Protein AF-A0A9E2YKX2-F1 (afdb_monomer_lite)

Structure (mmCIF, N/CA/C/O backbone):
data_AF-A0A9E2YKX2-F1
#
_entry.id   AF-A0A9E2YKX2-F1
#
loop_
_atom_site.group_PDB
_atom_site.id
_atom_site.type_symbol
_atom_site.label_atom_id
_atom_site.label_alt_id
_atom_site.label_comp_id
_atom_site.label_asym_id
_atom_site.label_entity_id
_atom_site.label_seq_id
_atom_site.pdbx_PDB_ins_code
_atom_site.Cartn_x
_atom_site.Cartn_y
_atom_site.Cartn_z
_atom_site.occupancy
_atom_site.B_iso_or_equiv
_atom_site.auth_seq_id
_atom_site.auth_comp_id
_atom_site.auth_asym_id
_atom_site.auth_atom_id
_atom_site.pdbx_PDB_model_num
ATOM 1 N N . VAL A 1 1 ? -10.586 -6.127 15.660 1.00 65.62 1 VAL A N 1
ATOM 2 C CA . VAL A 1 1 ? -10.194 -6.005 14.234 1.00 65.62 1 VAL A CA 1
ATOM 3 C C . VAL A 1 1 ? -9.680 -4.615 13.887 1.00 65.62 1 VAL A C 1
ATOM 5 O O . VAL A 1 1 ? -8.695 -4.530 13.178 1.00 65.62 1 VAL A O 1
ATOM 8 N N . GLU A 1 2 ? -10.254 -3.541 14.432 1.00 78.94 2 GLU A N 1
ATOM 9 C CA . GLU A 1 2 ? -9.797 -2.159 14.197 1.00 78.94 2 GLU A CA 1
ATOM 10 C C . GLU A 1 2 ? -8.300 -1.931 14.498 1.00 78.94 2 GLU A C 1
ATOM 12 O O . GLU A 1 2 ? -7.598 -1.319 13.696 1.00 78.94 2 GLU A O 1
ATOM 17 N N . PHE A 1 3 ? -7.761 -2.551 15.556 1.00 79.00 3 PHE A N 1
ATOM 18 C CA . PHE A 1 3 ? -6.318 -2.534 15.845 1.00 79.00 3 PHE A CA 1
ATOM 19 C C . PHE A 1 3 ? -5.456 -3.162 14.728 1.00 79.00 3 PHE A C 1
ATOM 21 O O . PHE A 1 3 ? -4.340 -2.722 14.485 1.00 79.00 3 PHE A O 1
ATOM 28 N N . MET A 1 4 ? -5.963 -4.156 13.988 1.00 84.56 4 MET A N 1
ATOM 29 C CA . MET A 1 4 ? -5.232 -4.741 12.852 1.00 84.56 4 MET A CA 1
ATOM 30 C C . MET A 1 4 ? -5.173 -3.795 11.647 1.00 84.56 4 MET A C 1
ATOM 32 O O . MET A 1 4 ? -4.384 -4.019 10.737 1.00 84.56 4 MET A O 1
ATOM 36 N N . LEU A 1 5 ? -5.992 -2.746 11.611 1.00 83.88 5 LEU A N 1
ATOM 37 C CA . LEU A 1 5 ? -5.982 -1.770 10.525 1.00 83.88 5 LEU A CA 1
ATOM 38 C C . LEU A 1 5 ? -5.180 -0.533 10.903 1.00 83.88 5 LEU A C 1
ATOM 40 O O . LEU A 1 5 ? -4.321 -0.122 10.129 1.00 83.88 5 LEU A O 1
ATOM 44 N N . LEU A 1 6 ? -5.442 0.028 12.086 1.00 81.88 6 LEU A N 1
ATOM 45 C CA . LEU A 1 6 ? -5.006 1.380 12.444 1.00 81.88 6 LEU A CA 1
ATOM 46 C C . LEU A 1 6 ? -3.858 1.445 13.458 1.00 81.88 6 LEU A C 1
ATOM 48 O O . LEU A 1 6 ? -3.247 2.503 13.603 1.00 81.88 6 LEU A O 1
ATOM 52 N N . ASP A 1 7 ? -3.553 0.362 14.179 1.00 83.94 7 ASP A N 1
ATOM 53 C CA . ASP A 1 7 ? -2.548 0.417 15.245 1.00 83.94 7 ASP A CA 1
ATOM 54 C C . ASP A 1 7 ? -1.150 0.687 14.668 1.00 83.94 7 ASP A C 1
ATOM 56 O O . ASP A 1 7 ? -0.588 -0.124 13.937 1.00 83.94 7 ASP A O 1
ATOM 60 N N . ARG A 1 8 ? -0.565 1.839 15.003 1.00 81.31 8 ARG A N 1
ATOM 61 C CA . ARG A 1 8 ? 0.735 2.281 14.469 1.00 81.31 8 ARG A CA 1
ATOM 62 C C . ARG A 1 8 ? 1.919 1.505 15.053 1.00 81.31 8 ARG A C 1
ATOM 64 O O . ARG A 1 8 ? 3.003 1.553 14.479 1.00 81.31 8 ARG A O 1
ATOM 71 N N . LEU A 1 9 ? 1.734 0.854 16.199 1.00 82.12 9 LEU A N 1
ATOM 72 C CA . LEU A 1 9 ? 2.773 0.143 16.945 1.00 82.12 9 LEU A CA 1
ATOM 73 C C . LEU A 1 9 ? 2.683 -1.371 16.757 1.00 82.12 9 LEU A C 1
ATOM 75 O O . LEU A 1 9 ? 3.651 -2.077 17.033 1.00 82.12 9 LEU A O 1
ATOM 79 N N . PHE A 1 10 ? 1.552 -1.878 16.266 1.00 85.69 10 PHE A N 1
ATOM 80 C CA . PHE A 1 10 ? 1.392 -3.291 15.962 1.00 85.69 10 PHE A CA 1
ATOM 81 C C . PHE A 1 10 ? 2.045 -3.640 14.609 1.00 85.69 10 PHE A C 1
ATOM 83 O O . PHE A 1 10 ? 1.530 -3.235 13.567 1.00 85.69 10 PHE A O 1
ATOM 90 N N . PRO A 1 11 ? 3.120 -4.456 14.567 1.00 81.31 11 PRO A N 1
ATOM 91 C CA . PRO A 1 11 ? 3.912 -4.690 13.348 1.00 81.31 11 PRO A CA 1
ATOM 92 C C . PRO A 1 11 ? 3.162 -5.394 12.209 1.00 81.31 11 PRO A C 1
ATOM 94 O O . PRO A 1 11 ? 3.670 -5.507 11.099 1.00 81.31 11 PRO A O 1
ATOM 97 N N . ARG A 1 12 ? 1.967 -5.921 12.494 1.00 85.31 12 ARG A N 1
ATOM 98 C CA . ARG A 1 12 ? 1.097 -6.593 11.522 1.00 85.31 12 ARG A CA 1
ATOM 99 C C . ARG A 1 12 ? -0.140 -5.776 11.172 1.00 85.31 12 ARG A C 1
ATOM 101 O O . ARG A 1 12 ? -1.048 -6.313 10.543 1.00 85.31 12 ARG A O 1
ATOM 108 N N . SER A 1 13 ? -0.213 -4.518 11.606 1.00 91.69 13 SER A N 1
ATOM 109 C CA . SER A 1 13 ? -1.302 -3.663 11.168 1.00 91.69 13 SER A CA 1
ATOM 110 C C . SER A 1 13 ? -1.115 -3.250 9.710 1.00 91.69 13 SER A C 1
ATOM 112 O O . SER A 1 13 ? 0.009 -3.161 9.196 1.00 91.69 13 SER A O 1
ATOM 114 N N . VAL A 1 14 ? -2.228 -2.973 9.037 1.00 90.69 14 VAL A N 1
ATOM 115 C CA . VAL A 1 14 ? -2.203 -2.419 7.681 1.00 90.69 14 VAL A CA 1
ATOM 116 C C . VAL A 1 14 ? -1.478 -1.076 7.667 1.00 90.69 14 VAL A C 1
ATOM 118 O O . VAL A 1 14 ? -0.610 -0.863 6.824 1.00 90.69 14 VAL A O 1
ATOM 121 N N . PHE A 1 15 ? -1.773 -0.195 8.626 1.00 91.56 15 PHE A N 1
ATOM 122 C CA . PHE A 1 15 ? -1.123 1.108 8.724 1.00 91.56 15 PHE A CA 1
ATOM 123 C C . PHE A 1 15 ? 0.401 0.994 8.864 1.00 91.56 15 PHE A C 1
ATOM 125 O O . PHE A 1 15 ? 1.142 1.690 8.167 1.00 91.56 15 PHE A O 1
ATOM 132 N N . TYR A 1 16 ? 0.879 0.094 9.731 1.00 91.31 16 TYR A N 1
ATOM 133 C CA . TYR A 1 16 ? 2.309 -0.169 9.892 1.00 91.31 16 TYR A CA 1
ATOM 134 C C . TYR A 1 16 ? 2.926 -0.684 8.586 1.00 91.31 16 TYR A C 1
ATOM 136 O O . TYR A 1 16 ? 3.972 -0.201 8.158 1.00 91.31 16 TYR A O 1
ATOM 144 N N . SER A 1 17 ? 2.248 -1.619 7.918 1.00 92.88 17 SER A N 1
ATOM 145 C CA . SER A 1 17 ? 2.718 -2.209 6.660 1.00 92.88 17 SER A CA 1
ATOM 146 C C . SER A 1 17 ? 2.830 -1.171 5.538 1.00 92.88 17 SER A C 1
ATOM 148 O O . SER A 1 17 ? 3.816 -1.172 4.805 1.00 92.88 17 SER A O 1
ATOM 150 N N . LEU A 1 18 ? 1.871 -0.242 5.435 1.00 93.62 18 LEU A N 1
ATOM 151 C CA . LEU A 1 18 ? 1.923 0.866 4.474 1.00 93.62 18 LEU A CA 1
ATOM 152 C C . LEU A 1 18 ? 3.096 1.809 4.755 1.00 93.62 18 LEU A C 1
ATOM 154 O O . LEU A 1 18 ? 3.838 2.147 3.838 1.00 93.62 18 LEU A O 1
ATOM 158 N N . ARG A 1 19 ? 3.318 2.175 6.024 1.00 93.38 19 ARG A N 1
ATOM 159 C CA . ARG A 1 19 ? 4.475 2.990 6.438 1.00 93.38 19 ARG A CA 1
ATOM 160 C C . ARG A 1 19 ? 5.802 2.316 6.100 1.00 93.38 19 ARG A C 1
ATOM 162 O O . ARG A 1 19 ? 6.734 2.981 5.653 1.00 93.38 19 ARG A O 1
ATOM 169 N N . LEU A 1 20 ? 5.892 1.006 6.320 1.00 93.94 20 LEU A N 1
ATOM 170 C CA . LEU A 1 20 ? 7.082 0.231 5.987 1.00 93.94 20 LEU A CA 1
ATOM 171 C C . LEU A 1 20 ? 7.306 0.177 4.469 1.00 93.94 20 LEU A C 1
ATOM 173 O O . LEU A 1 20 ? 8.437 0.333 4.017 1.00 93.94 20 LEU A O 1
ATOM 177 N N . ALA A 1 21 ? 6.242 0.010 3.680 1.00 93.81 21 ALA A N 1
ATOM 178 C CA . ALA A 1 21 ? 6.321 0.040 2.223 1.00 93.81 21 ALA A CA 1
ATOM 179 C C . ALA A 1 21 ? 6.786 1.408 1.693 1.00 93.81 21 ALA A C 1
ATOM 181 O O . ALA A 1 21 ? 7.679 1.451 0.850 1.00 93.81 21 ALA A O 1
ATOM 182 N N . GLU A 1 22 ? 6.244 2.515 2.220 1.00 92.94 22 GLU A N 1
ATOM 183 C CA . GLU A 1 22 ? 6.700 3.876 1.893 1.00 92.94 22 GLU A CA 1
ATOM 184 C C . GLU A 1 22 ? 8.196 4.049 2.186 1.00 92.94 22 GLU A C 1
ATOM 186 O O . GLU A 1 22 ? 8.934 4.559 1.345 1.00 92.94 22 GLU A O 1
ATOM 191 N N . HIS A 1 23 ? 8.653 3.597 3.359 1.00 93.25 23 HIS A N 1
ATOM 192 C CA . HIS A 1 23 ? 10.059 3.690 3.748 1.00 93.25 23 HIS A CA 1
ATOM 193 C C . HIS A 1 23 ? 10.969 2.879 2.820 1.00 93.25 23 HIS A C 1
ATOM 195 O O . HIS A 1 23 ? 11.952 3.408 2.308 1.00 93.25 23 HIS A O 1
ATOM 201 N N . ASN A 1 24 ? 10.617 1.622 2.543 1.00 91.25 24 ASN A N 1
ATOM 202 C CA . ASN A 1 24 ? 11.388 0.769 1.639 1.00 91.25 24 ASN A CA 1
ATOM 203 C C . ASN A 1 24 ? 11.465 1.359 0.225 1.00 91.25 24 ASN A C 1
ATOM 205 O O . ASN A 1 24 ? 12.494 1.246 -0.442 1.00 91.25 24 ASN A O 1
ATOM 209 N N . LEU A 1 25 ? 10.382 1.990 -0.235 1.00 89.38 25 LEU A N 1
ATOM 210 C CA . LEU A 1 25 ? 10.350 2.644 -1.535 1.00 89.38 25 LEU A CA 1
ATOM 211 C C . LEU A 1 25 ? 11.228 3.900 -1.566 1.00 89.38 25 LEU A C 1
ATOM 213 O O . LEU A 1 25 ? 11.939 4.114 -2.544 1.00 89.38 25 LEU A O 1
ATOM 217 N N . ASP A 1 26 ? 11.224 4.704 -0.502 1.00 88.88 26 ASP A N 1
ATOM 218 C CA . ASP A 1 26 ? 12.119 5.859 -0.364 1.00 88.88 26 ASP A CA 1
ATOM 219 C C . ASP A 1 26 ? 13.598 5.436 -0.387 1.00 88.88 26 ASP A C 1
ATOM 221 O O . ASP A 1 26 ? 14.396 5.995 -1.141 1.00 88.88 26 ASP A O 1
ATOM 225 N N . GLU A 1 27 ? 13.955 4.376 0.343 1.00 88.94 27 GLU A N 1
ATOM 226 C CA . GLU A 1 27 ? 15.306 3.799 0.317 1.00 88.94 27 GLU A CA 1
ATOM 227 C C . GLU A 1 27 ? 15.695 3.303 -1.086 1.00 88.94 27 GLU A C 1
ATOM 229 O O . GLU A 1 27 ? 16.812 3.542 -1.558 1.00 88.94 27 GLU A O 1
ATOM 234 N N . LEU A 1 28 ? 14.761 2.668 -1.803 1.00 84.19 28 LEU A N 1
ATOM 235 C CA . LEU A 1 28 ? 14.975 2.208 -3.177 1.00 84.19 28 LEU A CA 1
ATOM 236 C C . LEU A 1 28 ? 15.229 3.373 -4.151 1.00 84.19 28 LEU A C 1
ATOM 238 O O . LEU A 1 28 ? 16.036 3.232 -5.076 1.00 84.19 28 LEU A O 1
ATOM 242 N N . VAL A 1 29 ? 14.565 4.517 -3.953 1.00 80.19 29 VAL A N 1
ATOM 243 C CA . VAL A 1 29 ? 14.766 5.739 -4.752 1.00 80.19 29 VAL A CA 1
ATOM 244 C C . VAL A 1 29 ? 16.125 6.359 -4.476 1.00 80.19 29 VAL A C 1
ATOM 246 O O . VAL A 1 29 ? 16.849 6.671 -5.419 1.00 80.19 29 VAL A O 1
ATOM 249 N N . ARG A 1 30 ? 16.494 6.522 -3.200 1.00 75.62 30 ARG A N 1
ATOM 250 C CA . ARG A 1 30 ? 17.751 7.178 -2.799 1.00 75.62 30 ARG A CA 1
ATOM 251 C C . ARG A 1 30 ? 18.986 6.494 -3.384 1.00 75.62 30 ARG A C 1
ATOM 253 O O . ARG A 1 30 ? 19.977 7.162 -3.667 1.00 75.62 30 ARG A O 1
ATOM 260 N N . ASN A 1 31 ? 18.923 5.180 -3.589 1.00 67.50 31 ASN A N 1
ATOM 261 C CA . ASN A 1 31 ? 20.064 4.366 -4.003 1.00 67.50 31 ASN A CA 1
ATOM 262 C C . ASN A 1 31 ? 20.299 4.310 -5.531 1.00 67.50 31 ASN A C 1
ATOM 264 O O . ASN A 1 31 ? 21.289 3.732 -5.982 1.00 67.50 31 ASN A O 1
ATOM 268 N N . ARG A 1 32 ? 19.418 4.887 -6.365 1.00 62.28 32 ARG A N 1
ATOM 269 C CA . ARG A 1 32 ? 19.596 4.924 -7.831 1.00 62.28 32 ARG A CA 1
ATOM 270 C C . ARG A 1 32 ? 19.282 6.298 -8.417 1.00 62.28 32 ARG A C 1
ATOM 272 O O . ARG A 1 32 ? 18.360 6.974 -7.986 1.00 62.28 32 ARG A O 1
ATOM 279 N N . GLN A 1 33 ? 19.950 6.640 -9.522 1.00 58.59 33 GLN A N 1
ATOM 280 C CA . GLN A 1 33 ? 19.544 7.702 -10.463 1.00 58.59 33 GLN A CA 1
ATOM 281 C C . GLN A 1 33 ? 18.249 7.302 -11.214 1.00 58.59 33 GLN A C 1
ATOM 283 O O . GLN A 1 33 ? 18.205 7.241 -12.442 1.00 58.59 33 GLN A O 1
ATOM 288 N N . SER A 1 34 ? 17.219 6.890 -10.472 1.00 55.47 34 SER A N 1
ATOM 289 C CA . SER A 1 34 ? 16.019 6.237 -10.986 1.00 55.47 34 SER A CA 1
ATOM 290 C C . SER A 1 34 ? 15.155 7.237 -11.752 1.00 55.47 34 SER A C 1
ATOM 292 O O . SER A 1 34 ? 14.933 8.359 -11.298 1.00 55.47 34 SER A O 1
ATOM 294 N N . ARG A 1 35 ? 14.671 6.839 -12.935 1.00 58.94 35 ARG A N 1
ATOM 295 C CA . ARG A 1 35 ? 13.772 7.659 -13.759 1.00 58.94 35 ARG A CA 1
ATOM 296 C C . ARG A 1 35 ? 12.530 8.030 -12.940 1.00 58.94 35 ARG A C 1
ATOM 298 O O . ARG A 1 35 ? 11.790 7.163 -12.496 1.00 58.94 35 ARG A O 1
ATOM 305 N N . ILE A 1 36 ? 12.318 9.331 -12.783 1.00 60.94 36 ILE A N 1
ATOM 306 C CA . ILE A 1 36 ? 11.476 9.976 -11.761 1.00 60.94 36 ILE A CA 1
ATOM 307 C C . ILE A 1 36 ? 9.969 9.630 -11.865 1.00 60.94 36 ILE A C 1
ATOM 309 O O . ILE A 1 36 ? 9.229 9.838 -10.913 1.00 60.94 36 ILE A O 1
ATOM 313 N N . GLY A 1 37 ? 9.493 9.070 -12.984 1.00 64.06 37 GLY A N 1
ATOM 314 C CA . GLY A 1 37 ? 8.055 8.946 -13.277 1.00 64.06 37 GLY A CA 1
ATOM 315 C C . GLY A 1 37 ? 7.291 7.868 -12.493 1.00 64.06 37 GLY A C 1
ATOM 316 O O . GLY A 1 37 ? 6.367 8.187 -11.754 1.00 64.06 37 GLY A O 1
ATOM 317 N N . ALA A 1 38 ? 7.644 6.588 -12.658 1.00 66.38 38 ALA A N 1
ATOM 318 C CA . ALA A 1 38 ? 6.853 5.480 -12.101 1.00 66.38 38 ALA A CA 1
ATOM 319 C C . ALA A 1 38 ? 7.025 5.316 -10.580 1.00 66.38 38 ALA A C 1
ATOM 321 O O . ALA A 1 38 ? 6.082 4.931 -9.889 1.00 66.38 38 ALA A O 1
ATOM 322 N N . THR A 1 39 ? 8.187 5.685 -10.027 1.00 74.44 39 THR A N 1
ATOM 323 C CA . THR A 1 39 ? 8.374 5.635 -8.571 1.00 74.44 39 THR A CA 1
ATOM 324 C C . THR A 1 39 ? 7.566 6.707 -7.858 1.00 74.44 39 THR A C 1
ATOM 326 O O . THR A 1 39 ? 7.028 6.443 -6.785 1.00 74.44 39 THR A O 1
ATOM 329 N N . ALA A 1 40 ? 7.437 7.891 -8.466 1.00 82.38 40 ALA A N 1
ATOM 330 C CA . ALA A 1 40 ? 6.588 8.948 -7.933 1.00 82.38 40 ALA A CA 1
ATOM 331 C C . ALA A 1 40 ? 5.122 8.498 -7.862 1.00 82.38 40 ALA A C 1
ATOM 333 O O . ALA A 1 40 ? 4.438 8.810 -6.891 1.00 82.38 40 ALA A O 1
ATOM 334 N N . GLU A 1 41 ? 4.659 7.707 -8.835 1.00 88.56 41 GLU A N 1
ATOM 335 C CA . GLU A 1 41 ? 3.304 7.153 -8.821 1.00 88.56 41 GLU A CA 1
ATOM 336 C C . GLU A 1 41 ? 3.110 6.117 -7.707 1.00 88.56 41 GLU A C 1
ATOM 338 O O . GLU A 1 41 ? 2.167 6.227 -6.925 1.00 88.56 41 GLU A O 1
ATOM 343 N N . ALA A 1 42 ? 4.037 5.167 -7.550 1.00 91.56 42 ALA A N 1
ATOM 344 C CA . ALA A 1 42 ? 3.984 4.202 -6.449 1.00 91.56 42 ALA A CA 1
ATOM 345 C C . ALA A 1 42 ? 4.013 4.892 -5.066 1.00 91.56 42 ALA A C 1
ATOM 347 O O . ALA A 1 42 ? 3.248 4.525 -4.173 1.00 91.56 42 ALA A O 1
ATOM 348 N N . GLN A 1 43 ? 4.838 5.933 -4.895 1.00 91.44 43 GLN A N 1
ATOM 349 C CA . GLN A 1 43 ? 4.870 6.747 -3.673 1.00 91.44 43 GLN A CA 1
ATOM 350 C C . GLN A 1 43 ? 3.545 7.483 -3.441 1.00 91.44 43 GLN A C 1
ATOM 352 O O . GLN A 1 43 ? 3.034 7.496 -2.320 1.00 91.44 43 GLN A O 1
ATOM 357 N N . ARG A 1 44 ? 2.965 8.069 -4.496 1.00 92.38 44 ARG A N 1
ATOM 358 C CA . ARG A 1 44 ? 1.679 8.773 -4.435 1.00 92.38 44 ARG A CA 1
ATOM 359 C C . ARG A 1 44 ? 0.550 7.839 -3.996 1.00 92.38 44 ARG A C 1
ATOM 361 O O . ARG A 1 44 ? -0.224 8.206 -3.115 1.00 92.38 44 ARG A O 1
ATOM 368 N N . LEU A 1 45 ? 0.477 6.643 -4.579 1.00 94.81 45 LEU A N 1
ATOM 369 C CA . LEU A 1 45 ? -0.536 5.632 -4.263 1.00 94.81 45 LEU A CA 1
ATOM 370 C C . LEU A 1 45 ? -0.434 5.151 -2.807 1.00 94.81 45 LEU A C 1
ATOM 372 O O . LEU A 1 45 ? -1.443 5.098 -2.104 1.00 94.81 45 LEU A O 1
ATOM 376 N N . LEU A 1 46 ? 0.781 4.864 -2.325 1.00 94.81 46 LEU A N 1
ATOM 377 C CA . LEU A 1 46 ? 1.003 4.469 -0.929 1.00 94.81 46 LEU A CA 1
ATOM 378 C C . LEU A 1 46 ? 0.635 5.589 0.053 1.00 94.81 46 LEU A C 1
ATOM 380 O O . LEU A 1 46 ? -0.055 5.333 1.044 1.00 94.81 46 LEU A O 1
ATOM 384 N N . GLY A 1 47 ? 1.031 6.829 -0.249 1.00 94.38 47 GLY A N 1
ATOM 385 C CA . GLY A 1 47 ? 0.693 7.995 0.564 1.00 94.38 47 GLY A CA 1
ATOM 386 C C . GLY A 1 47 ? -0.814 8.236 0.639 1.00 94.38 47 GLY A C 1
ATOM 387 O O . GLY A 1 47 ? -1.340 8.491 1.723 1.00 94.38 47 GLY A O 1
ATOM 388 N N . GLN A 1 48 ? -1.518 8.081 -0.487 1.00 94.00 48 GLN A N 1
ATOM 389 C CA . GLN A 1 48 ? -2.974 8.172 -0.542 1.00 94.00 48 GLN A CA 1
ATOM 390 C C . GLN A 1 48 ? -3.634 7.112 0.350 1.00 94.00 48 GLN A C 1
ATOM 392 O O . GLN A 1 48 ? -4.408 7.475 1.234 1.00 94.00 48 GLN A O 1
ATOM 397 N N . ALA A 1 49 ? -3.295 5.828 0.188 1.00 93.62 49 ALA A N 1
ATOM 398 C CA . ALA A 1 49 ? -3.888 4.755 0.994 1.00 93.62 49 ALA A CA 1
ATOM 399 C C . ALA A 1 49 ? -3.611 4.921 2.496 1.00 93.62 49 ALA A C 1
ATOM 401 O O . ALA A 1 49 ? -4.487 4.686 3.332 1.00 93.62 49 ALA A O 1
ATOM 402 N N . ARG A 1 50 ? -2.406 5.373 2.861 1.00 92.94 50 ARG A N 1
ATOM 403 C CA . ARG A 1 50 ? -2.068 5.666 4.256 1.00 92.94 50 ARG A CA 1
ATOM 404 C C . ARG A 1 50 ? -2.910 6.813 4.806 1.00 92.94 50 ARG A C 1
ATOM 406 O O . ARG A 1 50 ? -3.435 6.690 5.910 1.00 92.94 50 ARG A O 1
ATOM 413 N N . SER A 1 51 ? -3.033 7.912 4.064 1.00 92.81 51 SER A N 1
ATOM 414 C CA . SER A 1 51 ? -3.855 9.057 4.462 1.00 92.81 51 SER A CA 1
ATOM 415 C C . SER A 1 51 ? -5.330 8.675 4.586 1.00 92.81 51 SER A C 1
ATOM 417 O O . SER A 1 51 ? -5.967 9.028 5.574 1.00 92.81 51 SER A O 1
ATOM 419 N N . GLU A 1 52 ? -5.866 7.896 3.647 1.00 89.69 52 GLU A N 1
ATOM 420 C CA . GLU A 1 52 ? -7.246 7.408 3.706 1.00 89.69 52 GLU A CA 1
ATOM 421 C C . GLU A 1 52 ? -7.526 6.587 4.967 1.00 89.69 52 GLU A C 1
ATOM 423 O O . GLU A 1 52 ? -8.624 6.691 5.509 1.00 89.69 52 GLU A O 1
ATOM 428 N N . LEU A 1 53 ? -6.550 5.807 5.449 1.00 88.25 53 LEU A N 1
ATOM 429 C CA . LEU A 1 53 ? -6.648 5.077 6.716 1.00 88.25 53 LEU A CA 1
ATOM 430 C C . LEU A 1 53 ? -6.410 5.962 7.948 1.00 88.25 53 LEU A C 1
ATOM 432 O O . LEU A 1 53 ? -7.059 5.757 8.968 1.00 88.25 53 LEU A O 1
ATOM 436 N N . GLU A 1 54 ? -5.508 6.945 7.872 1.00 88.38 54 GLU A N 1
ATOM 437 C CA . GLU A 1 54 ? -5.199 7.856 8.985 1.00 88.38 54 GLU A CA 1
ATOM 438 C C . GLU A 1 54 ? -6.389 8.742 9.368 1.00 88.38 54 GLU A C 1
ATOM 440 O O . GLU A 1 54 ? -6.592 9.026 10.546 1.00 88.38 54 GLU A O 1
ATOM 445 N N . PHE A 1 55 ? -7.177 9.165 8.377 1.00 87.31 55 PHE A N 1
ATOM 446 C CA . PHE A 1 55 ? -8.279 10.114 8.556 1.00 87.31 55 PHE A CA 1
ATOM 447 C C . PHE A 1 55 ? -9.665 9.453 8.622 1.00 87.31 55 PHE A C 1
ATOM 449 O O . PHE A 1 55 ? -10.685 10.127 8.459 1.00 87.31 55 PHE A O 1
ATOM 456 N N . VAL A 1 56 ? -9.739 8.141 8.874 1.00 83.50 56 VAL A N 1
ATOM 457 C CA . VAL A 1 56 ? -11.032 7.474 9.084 1.00 83.50 56 VAL A CA 1
ATOM 458 C C . VAL A 1 56 ? -11.634 7.898 10.418 1.00 83.50 56 VAL A C 1
ATOM 460 O O . VAL A 1 56 ? -10.980 7.834 11.457 1.00 83.50 56 VAL A O 1
ATOM 463 N N . GLN A 1 57 ? -12.907 8.297 10.398 1.00 80.88 57 GLN A N 1
ATOM 464 C CA . GLN A 1 57 ? -13.634 8.591 11.629 1.00 80.88 57 GLN A CA 1
ATOM 465 C C . GLN A 1 57 ? -13.818 7.316 12.472 1.00 80.88 57 GLN A C 1
ATOM 467 O O . GLN A 1 57 ? -14.213 6.279 11.922 1.00 80.88 57 GLN A O 1
ATOM 472 N N . PRO A 1 58 ? -13.588 7.383 13.797 1.00 70.81 58 PRO A N 1
ATOM 473 C CA . PRO A 1 58 ? -13.870 6.275 14.706 1.00 70.81 58 PRO A CA 1
ATOM 474 C C . PRO A 1 58 ? -15.315 5.780 14.541 1.00 70.81 58 PRO A C 1
ATOM 476 O O . PRO A 1 58 ? -16.236 6.586 14.436 1.00 70.81 58 PRO A O 1
ATOM 479 N N . GLY A 1 59 ? -15.518 4.461 14.486 1.00 75.44 59 GLY A N 1
ATOM 480 C CA . GLY A 1 59 ? -16.839 3.838 14.290 1.00 75.44 59 GLY A CA 1
ATOM 481 C C . GLY A 1 59 ? -17.249 3.617 12.826 1.00 75.44 59 GLY A C 1
ATOM 482 O O . GLY A 1 59 ? -17.858 2.599 12.519 1.00 75.44 59 GLY A O 1
ATOM 483 N N . VAL A 1 60 ? -16.816 4.472 11.893 1.00 79.56 60 VAL A N 1
ATOM 484 C CA . VAL A 1 60 ? -17.139 4.342 10.452 1.00 79.56 60 VAL A CA 1
ATOM 485 C C . VAL A 1 60 ? -16.284 3.271 9.761 1.00 79.56 60 VAL A C 1
ATOM 487 O O . VAL A 1 60 ? -16.657 2.715 8.723 1.00 79.56 60 VAL A O 1
ATOM 490 N N . LEU A 1 61 ? -15.112 2.962 10.326 1.00 79.94 61 LEU A N 1
ATOM 491 C CA . LEU A 1 61 ? -14.169 2.004 9.748 1.00 79.94 61 LEU A CA 1
ATOM 492 C C . LEU A 1 61 ? -14.786 0.612 9.580 1.00 79.94 61 LEU A C 1
ATOM 494 O O . LEU A 1 61 ? -14.594 -0.014 8.542 1.00 79.94 61 LEU A O 1
ATOM 498 N N . LEU A 1 62 ? -15.516 0.135 10.592 1.00 81.94 62 LEU A N 1
ATOM 499 C CA . LEU A 1 62 ? -16.092 -1.211 10.589 1.00 81.94 62 LEU A CA 1
ATOM 500 C C . LEU A 1 62 ? -17.288 -1.316 9.641 1.00 81.94 62 LEU A C 1
ATOM 502 O O . LEU A 1 62 ? -17.425 -2.321 8.952 1.00 81.94 62 LEU A O 1
ATOM 506 N N . GLU A 1 63 ? -18.097 -0.261 9.550 1.00 85.00 63 GLU A N 1
ATOM 507 C CA . GLU A 1 63 ? -19.264 -0.193 8.660 1.00 85.00 63 GLU A CA 1
ATOM 508 C C . GLU A 1 63 ? -18.877 -0.209 7.174 1.00 85.00 63 GLU A C 1
ATOM 510 O O . GLU A 1 63 ? -19.628 -0.690 6.332 1.00 85.00 63 GLU A O 1
ATOM 515 N N . SER A 1 64 ? -17.6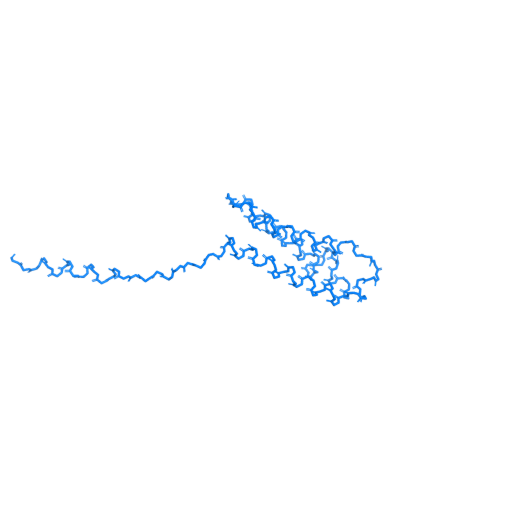82 0.293 6.849 1.00 84.94 64 SER A N 1
ATOM 516 C CA . SER A 1 64 ? -17.155 0.382 5.479 1.00 84.94 64 SER A CA 1
ATOM 517 C C . SER A 1 64 ? -15.946 -0.529 5.236 1.00 84.94 64 SER A C 1
ATOM 519 O O . SER A 1 64 ? -15.200 -0.339 4.272 1.00 84.94 64 SER A O 1
ATOM 521 N N . LEU A 1 65 ? -15.744 -1.524 6.105 1.00 86.25 65 LEU A N 1
ATOM 522 C CA . LEU A 1 65 ? -14.528 -2.333 6.150 1.00 86.25 65 LEU A CA 1
ATOM 523 C C . LEU A 1 65 ? -14.233 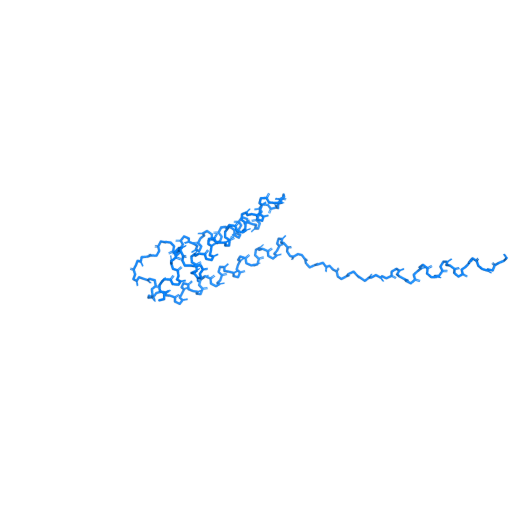-3.042 4.826 1.00 86.25 65 LEU A C 1
ATOM 525 O O . LEU A 1 65 ? -13.116 -2.958 4.319 1.00 86.25 65 LEU A O 1
ATOM 529 N N . GLU A 1 66 ? -15.225 -3.723 4.257 1.00 89.00 66 GLU A N 1
ATOM 530 C CA . GLU A 1 66 ? -15.055 -4.501 3.025 1.00 89.00 66 GLU A CA 1
ATOM 531 C C . GLU A 1 66 ? -14.632 -3.616 1.851 1.00 89.00 66 GLU A C 1
ATOM 533 O O . GLU A 1 66 ? -13.670 -3.926 1.150 1.00 89.00 66 GLU A O 1
ATOM 538 N N . LEU A 1 67 ? -15.294 -2.467 1.687 1.00 90.06 67 LEU A N 1
ATOM 539 C CA . LEU A 1 67 ? -14.972 -1.496 0.641 1.00 90.06 67 LEU A CA 1
ATOM 540 C C . LEU A 1 67 ? -13.549 -0.952 0.800 1.00 90.06 67 LEU A C 1
ATOM 542 O O . LEU A 1 67 ? -12.822 -0.809 -0.183 1.00 90.06 67 LEU A O 1
ATOM 546 N N . ARG A 1 68 ? -13.124 -0.688 2.038 1.00 87.69 68 ARG A N 1
ATOM 547 C CA . ARG A 1 68 ? -11.771 -0.203 2.335 1.00 87.69 68 ARG A CA 1
ATOM 548 C C . ARG A 1 68 ? -10.710 -1.260 2.069 1.00 87.69 68 ARG A C 1
ATOM 550 O O . ARG A 1 68 ? -9.679 -0.938 1.490 1.00 87.69 68 ARG A O 1
ATOM 557 N N . LEU A 1 69 ? -10.962 -2.512 2.450 1.00 89.62 69 LEU A N 1
ATOM 558 C CA . LEU A 1 69 ? -10.056 -3.622 2.157 1.00 89.62 69 LEU A CA 1
ATOM 559 C C . LEU A 1 69 ? -9.947 -3.872 0.650 1.00 89.62 69 LEU A C 1
ATOM 561 O O . LEU A 1 69 ? -8.842 -4.079 0.156 1.00 89.62 69 LEU A O 1
ATOM 565 N N . ALA A 1 70 ? -11.055 -3.790 -0.087 1.00 93.19 70 ALA A N 1
ATOM 566 C CA . ALA A 1 70 ? -11.045 -3.903 -1.542 1.00 93.19 70 ALA A CA 1
ATOM 567 C C . ALA A 1 70 ? -10.257 -2.756 -2.202 1.00 93.19 70 ALA A C 1
ATOM 569 O O . ALA A 1 70 ? -9.462 -3.000 -3.111 1.00 93.19 70 ALA A O 1
ATOM 570 N N . SER A 1 71 ? -10.430 -1.519 -1.720 1.00 91.88 71 SER A N 1
ATOM 571 C CA . SER A 1 71 ? -9.646 -0.363 -2.181 1.00 91.88 71 SER A CA 1
ATOM 572 C C . SER A 1 71 ? -8.154 -0.565 -1.916 1.00 91.88 71 SER A C 1
ATOM 574 O O . SER A 1 71 ? -7.340 -0.449 -2.827 1.00 91.88 71 SER A O 1
ATOM 576 N N . LEU A 1 72 ? -7.798 -0.982 -0.698 1.00 91.88 72 LEU A N 1
ATOM 577 C CA . LEU A 1 72 ? -6.418 -1.263 -0.309 1.00 91.88 72 LEU A CA 1
ATOM 578 C C . LEU A 1 72 ? -5.781 -2.353 -1.181 1.00 91.88 72 LEU A C 1
ATOM 580 O O . LEU A 1 72 ? -4.649 -2.197 -1.629 1.00 91.88 72 LEU A O 1
ATOM 584 N N . GLN A 1 73 ? -6.503 -3.446 -1.446 1.00 94.06 73 GLN A N 1
ATOM 585 C CA . GLN A 1 73 ? -6.031 -4.510 -2.334 1.00 94.06 73 GLN A CA 1
ATOM 586 C C . GLN A 1 73 ? -5.752 -3.986 -3.743 1.00 94.06 73 GLN A C 1
ATOM 588 O O . GLN A 1 73 ? -4.729 -4.335 -4.333 1.00 94.06 73 GLN A O 1
ATOM 593 N N . ARG A 1 74 ? -6.631 -3.123 -4.267 1.00 96.25 74 ARG A N 1
ATOM 594 C CA . ARG A 1 74 ? -6.423 -2.471 -5.561 1.00 96.25 74 ARG A CA 1
ATOM 595 C C . ARG A 1 74 ? -5.182 -1.584 -5.538 1.00 96.25 74 ARG A C 1
ATOM 597 O O . ARG A 1 74 ? -4.322 -1.760 -6.389 1.00 96.25 74 ARG A O 1
ATOM 604 N N . THR A 1 75 ? -5.006 -0.761 -4.504 1.00 94.81 75 THR A N 1
ATOM 605 C CA . THR A 1 75 ? -3.786 0.039 -4.338 1.00 94.81 75 THR A CA 1
ATOM 606 C C . THR A 1 75 ? -2.524 -0.825 -4.306 1.00 94.81 75 THR A C 1
ATOM 608 O O . THR A 1 75 ? -1.535 -0.474 -4.941 1.00 94.81 75 THR A O 1
ATOM 611 N N . CYS A 1 76 ? -2.533 -1.969 -3.614 1.00 93.75 76 CYS A N 1
ATOM 612 C CA . CYS A 1 76 ? -1.391 -2.886 -3.618 1.00 93.75 76 CYS A CA 1
ATOM 613 C C . CYS A 1 76 ? -1.079 -3.423 -5.024 1.00 93.75 76 CYS A C 1
ATOM 615 O O . CYS A 1 76 ? 0.094 -3.529 -5.383 1.00 93.75 76 CYS A O 1
ATOM 617 N N . SER A 1 77 ? -2.111 -3.741 -5.811 1.00 95.56 77 SER A N 1
ATOM 618 C CA . SER A 1 77 ? -1.957 -4.162 -7.207 1.00 95.56 77 SER A CA 1
ATOM 619 C C . SER A 1 77 ? -1.340 -3.051 -8.057 1.00 95.56 77 SER A C 1
ATOM 621 O O . SER A 1 77 ? -0.339 -3.287 -8.729 1.00 95.56 77 SER A O 1
ATOM 623 N N . ASP A 1 78 ? -1.883 -1.837 -7.967 1.00 95.12 78 ASP A N 1
ATOM 624 C CA . ASP A 1 78 ? -1.450 -0.680 -8.759 1.00 95.12 78 ASP A CA 1
ATOM 625 C C . ASP A 1 78 ? 0.002 -0.285 -8.428 1.00 95.12 78 ASP A C 1
ATOM 627 O O . ASP A 1 78 ? 0.812 -0.014 -9.315 1.00 95.12 78 ASP A O 1
ATOM 631 N N . VAL A 1 79 ? 0.374 -0.327 -7.142 1.00 93.44 79 VAL A N 1
ATOM 632 C CA . VAL A 1 79 ? 1.762 -0.126 -6.693 1.00 93.44 79 VAL A CA 1
ATOM 633 C C . VAL A 1 79 ? 2.675 -1.211 -7.264 1.00 93.44 79 VAL A C 1
ATOM 635 O O . VAL A 1 79 ? 3.757 -0.902 -7.762 1.00 93.44 79 VAL A O 1
ATOM 638 N N . GLY A 1 80 ? 2.254 -2.477 -7.219 1.00 91.25 80 GLY A N 1
ATOM 639 C CA . GLY A 1 80 ? 3.017 -3.593 -7.778 1.00 91.25 80 GLY A CA 1
ATOM 640 C C . GLY A 1 80 ? 3.253 -3.450 -9.282 1.00 91.25 80 GLY A C 1
ATOM 641 O O . GLY A 1 80 ? 4.369 -3.671 -9.751 1.00 91.25 80 GLY A O 1
ATOM 642 N N . GLU A 1 81 ? 2.236 -3.024 -10.030 1.00 91.69 81 GLU A N 1
ATOM 643 C CA . GLU A 1 81 ? 2.335 -2.760 -11.466 1.00 91.69 81 GLU A CA 1
ATOM 644 C C . GLU A 1 81 ? 3.301 -1.606 -11.766 1.00 91.69 81 GLU A C 1
ATOM 646 O O . GLU A 1 81 ? 4.224 -1.770 -12.571 1.00 91.69 81 GLU A O 1
ATOM 651 N N . ALA A 1 82 ? 3.165 -0.477 -11.060 1.00 89.56 82 ALA A N 1
ATOM 652 C CA . ALA A 1 82 ? 4.053 0.675 -11.207 1.00 89.56 82 ALA A CA 1
ATOM 653 C C . ALA A 1 82 ? 5.526 0.308 -10.945 1.00 89.56 82 ALA A C 1
ATOM 655 O O . ALA A 1 82 ? 6.420 0.715 -11.694 1.00 89.56 82 ALA A O 1
ATOM 656 N N . LEU A 1 83 ? 5.785 -0.512 -9.920 1.00 87.56 83 LEU A N 1
ATOM 657 C CA . LEU A 1 83 ? 7.127 -1.015 -9.621 1.00 87.56 83 LEU A CA 1
ATOM 658 C C . LEU A 1 83 ? 7.625 -2.012 -10.673 1.00 87.56 83 LEU A C 1
ATOM 660 O O . LEU A 1 83 ? 8.798 -1.963 -11.047 1.00 87.56 83 LEU A O 1
ATOM 664 N N . SER A 1 84 ? 6.756 -2.896 -11.169 1.00 87.69 84 SER A N 1
ATOM 665 C CA . SER A 1 84 ? 7.097 -3.895 -12.188 1.00 87.69 84 SER A CA 1
ATOM 666 C C . SER A 1 84 ? 7.610 -3.243 -13.469 1.00 87.69 84 SER A C 1
ATOM 668 O O . SER A 1 84 ? 8.713 -3.550 -13.923 1.00 87.69 84 SER A O 1
ATOM 670 N N . LEU A 1 85 ? 6.881 -2.242 -13.975 1.00 84.81 85 LEU A N 1
ATOM 671 C CA . LEU A 1 85 ? 7.253 -1.485 -15.174 1.00 84.81 85 LEU A CA 1
ATOM 672 C C . LEU A 1 85 ? 8.646 -0.845 -15.084 1.00 84.81 85 LEU A C 1
ATOM 674 O O . LEU A 1 85 ? 9.319 -0.668 -16.101 1.00 84.81 85 LEU A O 1
ATOM 678 N N . GLN A 1 86 ? 9.077 -0.487 -13.876 1.00 78.88 86 GLN A N 1
ATOM 679 C CA . GLN A 1 86 ? 10.311 0.254 -13.657 1.00 78.88 86 GLN A CA 1
ATOM 680 C C . GLN A 1 86 ? 11.507 -0.616 -13.267 1.00 78.88 86 GLN A C 1
ATOM 682 O O . GLN A 1 86 ? 12.636 -0.313 -13.659 1.00 78.88 86 GLN A O 1
ATOM 687 N N . TYR A 1 87 ? 11.288 -1.643 -12.449 1.00 79.19 87 TYR A N 1
ATOM 688 C CA . TYR A 1 87 ? 12.370 -2.420 -11.843 1.00 79.19 87 TYR A CA 1
ATOM 689 C C . TYR A 1 87 ? 12.488 -3.834 -12.410 1.00 79.19 87 TYR A C 1
ATOM 691 O O . TYR A 1 87 ? 13.567 -4.422 -12.324 1.00 79.19 87 TYR A O 1
ATOM 699 N N . PHE A 1 88 ? 11.427 -4.367 -13.016 1.00 82.56 88 PHE A N 1
ATOM 700 C CA . PHE A 1 88 ? 11.373 -5.743 -13.492 1.00 82.56 88 PHE A CA 1
ATOM 701 C C . PHE A 1 88 ? 11.216 -5.76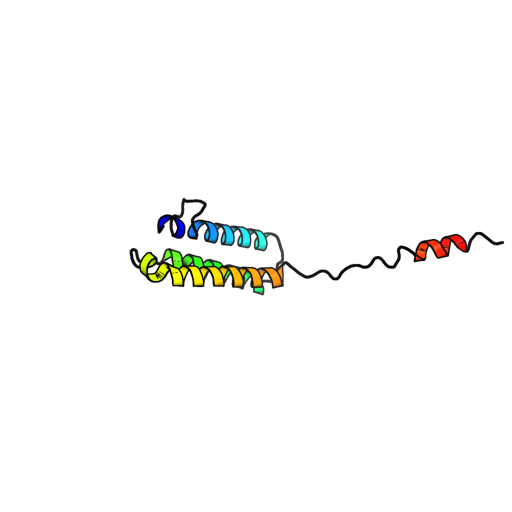9 -15.013 1.00 82.56 88 PHE A C 1
ATOM 703 O O . PHE A 1 88 ? 10.129 -5.911 -15.565 1.00 82.56 88 PHE A O 1
ATOM 710 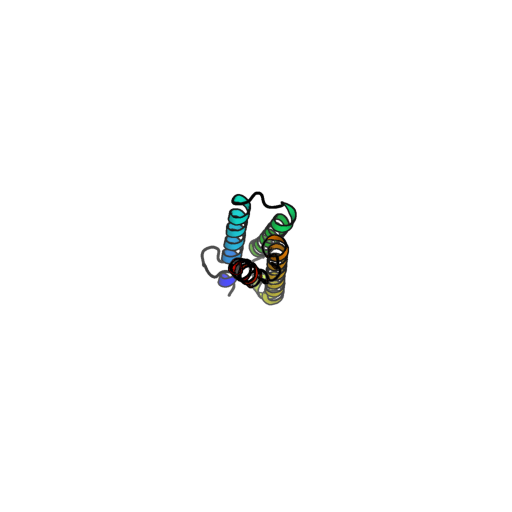N N . HIS A 1 89 ? 12.341 -5.650 -15.715 1.00 74.75 89 HIS A N 1
ATOM 711 C CA . HIS A 1 89 ? 12.380 -5.903 -17.152 1.00 74.75 89 HIS A CA 1
ATOM 712 C C . HIS A 1 89 ? 12.557 -7.400 -17.405 1.00 74.75 89 HIS A C 1
ATOM 714 O O . HIS A 1 89 ? 13.454 -8.027 -16.841 1.00 74.75 89 HIS A O 1
ATOM 720 N N . VAL A 1 90 ? 11.721 -7.974 -18.273 1.00 66.69 90 VAL A N 1
ATOM 721 C CA . VAL A 1 90 ? 11.911 -9.346 -18.754 1.00 66.69 90 VAL A CA 1
ATOM 722 C C . VAL A 1 90 ? 13.190 -9.369 -19.585 1.00 66.69 90 VAL A C 1
ATOM 724 O O . VAL A 1 90 ? 13.219 -8.868 -20.709 1.00 66.69 90 VAL A O 1
ATOM 727 N N . THR A 1 91 ? 14.270 -9.916 -19.034 1.00 62.06 91 THR A N 1
ATOM 728 C CA . THR A 1 91 ? 15.497 -10.121 -19.802 1.00 62.06 91 THR A CA 1
ATOM 729 C C . THR A 1 91 ? 15.223 -11.197 -20.854 1.00 62.06 91 THR A C 1
ATOM 731 O O . THR A 1 91 ? 14.768 -12.285 -20.487 1.00 62.06 91 THR A O 1
ATOM 734 N N . PRO A 1 92 ? 15.474 -10.946 -22.151 1.00 64.44 92 PRO A N 1
ATOM 735 C CA . PRO A 1 92 ? 15.322 -11.985 -23.155 1.00 64.44 92 PRO A CA 1
ATOM 736 C C . PRO A 1 92 ? 16.278 -13.140 -22.845 1.00 64.44 92 PRO A C 1
ATOM 738 O O . PRO A 1 92 ? 17.424 -12.933 -22.439 1.00 64.44 92 PRO A O 1
ATOM 741 N N . TRP A 1 93 ? 15.781 -14.362 -23.026 1.00 59.94 93 TRP A N 1
ATOM 742 C CA . TRP A 1 93 ? 16.554 -15.589 -22.879 1.00 59.94 93 TRP A CA 1
ATOM 743 C C . TRP A 1 93 ? 17.844 -15.506 -23.707 1.00 59.94 93 TRP A C 1
ATOM 745 O O . TRP A 1 93 ? 17.797 -15.392 -24.933 1.00 59.94 93 TRP A O 1
ATOM 755 N N . VAL A 1 94 ? 19.002 -15.579 -23.047 1.00 70.81 94 VAL A N 1
ATOM 756 C CA . VAL A 1 94 ? 20.300 -15.624 -23.731 1.00 70.81 94 VAL A CA 1
ATOM 757 C C . VAL A 1 94 ? 20.582 -17.073 -24.119 1.00 70.81 94 VAL A C 1
ATOM 759 O O . VAL A 1 94 ? 21.032 -17.876 -23.303 1.00 70.81 94 VAL A O 1
ATOM 762 N N . ALA A 1 95 ? 20.317 -17.424 -25.377 1.00 74.00 95 ALA A N 1
ATOM 763 C CA . ALA A 1 95 ? 20.814 -18.672 -25.942 1.00 74.00 95 ALA A CA 1
ATOM 764 C C . ALA A 1 95 ? 22.303 -18.500 -26.280 1.00 74.00 95 ALA A C 1
ATOM 766 O O . ALA A 1 95 ? 22.656 -17.802 -27.232 1.00 74.00 95 ALA A O 1
ATOM 767 N N . TRP A 1 96 ? 23.180 -19.135 -25.499 1.00 69.31 96 TRP A N 1
ATOM 768 C CA . TRP A 1 96 ? 24.612 -19.236 -25.791 1.00 69.31 96 TRP A CA 1
ATOM 769 C C . TRP A 1 96 ? 24.823 -20.118 -27.030 1.00 69.31 96 TRP A C 1
ATOM 771 O O 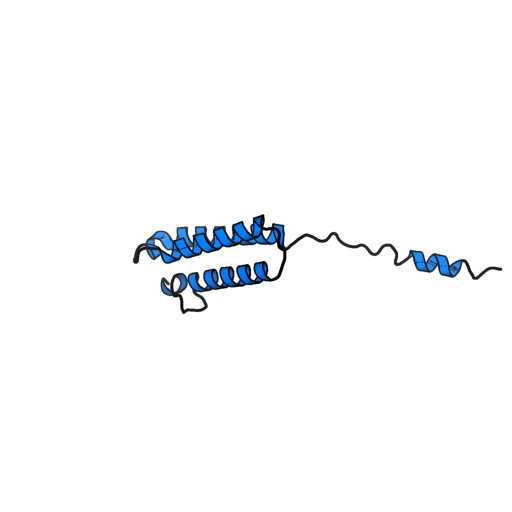. TRP A 1 96 ? 25.088 -21.311 -26.924 1.00 69.31 96 TRP A O 1
ATOM 781 N N . SER A 1 97 ? 24.662 -19.543 -28.221 1.00 68.69 97 SER A N 1
ATOM 782 C CA . SER A 1 97 ? 24.830 -20.254 -29.497 1.00 68.69 97 SER A CA 1
ATOM 783 C C . SER A 1 97 ? 26.296 -20.395 -29.934 1.00 68.69 97 SER A C 1
ATOM 785 O O . SER A 1 97 ? 26.588 -21.201 -30.811 1.00 68.69 97 SER A O 1
ATOM 787 N N . ASP A 1 98 ? 27.239 -19.707 -29.283 1.00 62.69 98 ASP A N 1
ATOM 788 C CA . ASP A 1 98 ? 28.660 -19.708 -29.679 1.00 62.69 98 ASP A CA 1
ATOM 789 C C . ASP A 1 98 ? 29.511 -20.815 -29.012 1.00 62.69 98 ASP A C 1
ATOM 791 O O . ASP A 1 98 ? 30.679 -21.021 -29.343 1.00 62.69 98 ASP A O 1
ATOM 795 N N . ALA A 1 99 ? 28.942 -21.614 -28.100 1.00 62.12 99 ALA A N 1
ATOM 796 C CA . ALA A 1 99 ? 29.699 -22.695 -27.455 1.00 62.12 99 ALA A CA 1
ATOM 797 C C . ALA A 1 99 ? 30.161 -23.795 -28.445 1.00 62.12 99 ALA A C 1
ATOM 799 O O . ALA A 1 99 ? 31.084 -24.548 -28.135 1.00 62.12 99 ALA A O 1
ATOM 800 N N . GLY A 1 100 ? 29.568 -23.869 -29.646 1.00 60.44 100 GLY A N 1
ATOM 801 C CA . GLY A 1 100 ? 29.947 -24.819 -30.701 1.00 60.44 100 GLY A CA 1
ATOM 802 C C . GLY A 1 100 ? 30.964 -24.300 -31.727 1.00 60.44 100 GLY A C 1
ATOM 803 O O . GLY A 1 100 ? 31.611 -25.104 -32.40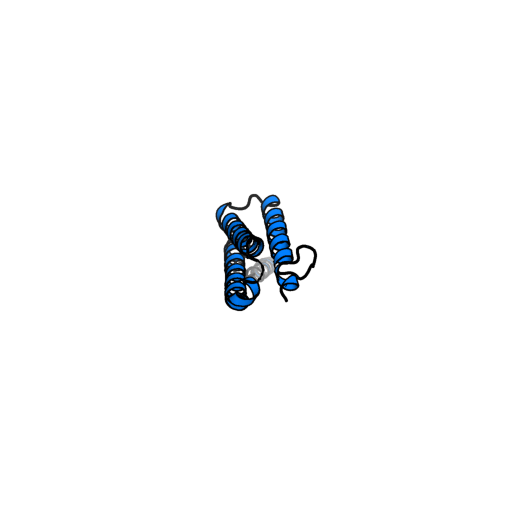0 1.00 60.44 100 GLY A O 1
ATOM 804 N N . GLN A 1 101 ? 31.154 -22.982 -31.858 1.00 59.28 101 GLN A N 1
ATOM 805 C CA . GLN A 1 101 ? 31.929 -22.410 -32.970 1.00 59.28 101 GLN A CA 1
ATOM 806 C C . GLN A 1 101 ? 33.446 -22.444 -32.711 1.00 59.28 101 GLN A C 1
ATOM 808 O O . GLN A 1 101 ? 34.244 -22.608 -33.637 1.00 59.28 101 GLN A O 1
ATOM 813 N N . ARG A 1 102 ? 33.868 -22.417 -31.437 1.00 55.78 102 ARG A N 1
ATOM 814 C CA . ARG A 1 102 ? 35.289 -22.539 -31.048 1.00 55.78 102 ARG A CA 1
ATOM 815 C C . ARG A 1 102 ? 35.879 -23.936 -31.286 1.00 55.78 102 ARG A C 1
ATOM 817 O O . ARG A 1 102 ? 37.090 -24.045 -31.461 1.00 55.78 102 ARG A O 1
ATOM 824 N N . ALA A 1 103 ? 35.054 -24.984 -31.345 1.00 58.81 103 ALA A N 1
ATOM 825 C CA . ALA A 1 103 ? 35.521 -26.346 -31.626 1.00 58.81 103 ALA A CA 1
ATOM 826 C C . ALA A 1 103 ? 35.943 -26.533 -33.099 1.00 58.81 103 ALA A C 1
ATOM 828 O O . ALA A 1 103 ? 36.890 -27.263 -33.387 1.00 58.81 103 ALA A O 1
ATOM 829 N N . GLN A 1 104 ? 35.307 -25.820 -34.036 1.00 56.19 104 GLN A N 1
ATOM 830 C CA . GLN A 1 104 ? 35.603 -25.931 -35.472 1.00 56.19 104 GLN A CA 1
ATOM 831 C C . GLN A 1 104 ? 36.915 -25.240 -35.879 1.00 56.19 104 GLN A C 1
ATOM 833 O O . GLN A 1 104 ? 37.565 -25.663 -36.834 1.00 56.19 104 GLN A O 1
ATOM 838 N N . LEU A 1 105 ? 37.350 -24.217 -35.138 1.00 56.03 105 LEU A N 1
ATOM 839 C CA . LEU A 1 105 ? 38.619 -23.523 -35.398 1.00 56.03 105 LEU A CA 1
ATOM 840 C C . LEU A 1 105 ? 39.848 -24.323 -34.932 1.00 56.03 105 LEU A C 1
ATOM 842 O O . LEU A 1 105 ? 40.922 -24.172 -35.511 1.00 56.03 105 LEU A O 1
ATOM 846 N N . VAL A 1 106 ? 39.699 -25.204 -33.935 1.00 57.81 106 VAL A N 1
ATOM 847 C CA . VAL A 1 106 ? 40.793 -26.054 -33.424 1.00 57.81 106 VAL A CA 1
ATOM 848 C C . VAL A 1 106 ? 41.066 -27.253 -34.338 1.00 57.81 106 VAL A C 1
ATOM 850 O O . VAL A 1 106 ? 42.216 -27.657 -34.477 1.00 57.81 106 VAL A O 1
ATOM 853 N N . SER A 1 107 ? 40.053 -27.772 -35.040 1.00 56.44 107 SER A N 1
ATOM 854 C CA . SER A 1 107 ? 40.228 -28.928 -35.934 1.00 56.44 107 SER A CA 1
ATOM 855 C C . SER A 1 107 ? 40.922 -28.595 -37.261 1.00 56.44 107 SER A C 1
ATOM 857 O O . SER A 1 107 ? 41.332 -29.506 -37.972 1.00 56.44 107 SER A O 1
ATOM 859 N N . ARG A 1 108 ? 41.058 -27.313 -37.625 1.00 53.03 108 ARG A N 1
ATOM 860 C CA . ARG A 1 108 ? 41.580 -26.899 -38.942 1.00 53.03 108 ARG A CA 1
ATOM 861 C C . ARG A 1 108 ? 43.088 -26.611 -38.957 1.00 53.03 108 ARG A C 1
ATOM 863 O O . ARG A 1 108 ? 43.617 -26.221 -39.989 1.00 53.03 108 ARG A O 1
ATOM 870 N N . LYS A 1 109 ? 43.775 -26.786 -37.820 1.00 54.56 109 LYS A N 1
ATOM 871 C CA . LYS A 1 109 ? 45.217 -26.524 -37.648 1.00 54.56 109 LYS A CA 1
ATOM 872 C C . LYS A 1 109 ? 46.029 -27.808 -37.396 1.00 54.56 109 LYS A C 1
ATOM 874 O O . LYS A 1 109 ? 47.024 -27.769 -36.681 1.00 54.56 109 LYS A O 1
ATOM 879 N N . GLY A 1 110 ? 45.563 -28.938 -37.934 1.00 57.75 110 GLY A N 1
ATOM 880 C CA . GLY A 1 110 ? 46.187 -30.258 -37.775 1.00 57.75 110 GLY A CA 1
ATOM 881 C C . GLY A 1 110 ? 46.606 -30.959 -39.071 1.00 57.75 110 GLY A C 1
ATOM 882 O O . GLY A 1 110 ? 47.246 -31.995 -38.973 1.00 57.75 110 GLY A O 1
ATOM 883 N N . ASP A 1 111 ? 46.305 -30.399 -40.246 1.00 53.06 111 ASP A N 1
ATOM 884 C CA . ASP A 1 111 ? 46.742 -30.941 -41.539 1.00 53.06 111 ASP A CA 1
ATOM 885 C C . ASP A 1 111 ? 47.585 -29.890 -42.269 1.00 53.06 111 ASP A C 1
ATOM 887 O O . ASP A 1 111 ? 47.028 -28.929 -42.801 1.00 53.06 111 ASP A O 1
ATOM 891 N N . VAL A 1 112 ? 48.913 -30.029 -42.173 1.00 43.03 112 VAL A N 1
ATOM 892 C CA . VAL A 1 112 ? 49.970 -30.004 -43.219 1.00 43.03 112 VAL A CA 1
ATOM 893 C C . VAL A 1 112 ? 51.322 -30.027 -42.505 1.00 43.03 112 VAL A C 1
ATOM 895 O O . VAL A 1 112 ? 51.566 -29.125 -41.671 1.00 43.03 112 VAL A O 1
#

pLDDT: mean 79.93, std 13.57, range [43.03, 96.25]

Foldseek 3Di:
DLCLAQVCPPCNRVLVVLVVVLVVLVVVPVVDPFDPPLSVVLNVLSVVLNVVSNPDDPPVCVVCVVVNVVSVVVSVVSSVVSCCVGPPDDDPDDDPPCPPVVVVVVVVPPDD

Radius of gyration: 24.83 Å; chains: 1; bounding box: 69×41×60 Å

Secondary structure (DSSP, 8-state):
-HHHHH-SS-TTSHHHHHHHHHHHHHHHHHTS---HHHHHHHHHHHHHHHHHHHTPPTTHHHHTHHHHHHHHHHHHHHHHHHHHHHH---PPP---GGGGHHHHHHTTSS--

Sequence (112 aa):
VEFMLLDRLFPRSVFYSLRLAEHNLDELVRNRQSRIGATAEAQRLLGQARSELEFVQPGVLLESLELRLASLQRTCSDVGEALSLQYFHVTPWVAWSDAGQRAQLVSRKGDV